Protein AF-A0A7K3H7I5-F1 (afdb_monomer_lite)

Foldseek 3Di:
DDDDDDDPPPPPPPPPPPPPVVVVVLVVLLVCLVVLLVVLVVLLVVLLVVLVVDDPPDPVHSVVSNVSSVVSVVSNVVSVVSNVVSD

Sequence (87 aa):
PQSRSGVVGRRWERTGDEPVTARSALGLRLLLAAVYTPLFLAGAILFSLWSASAGADSAPSSGSLALIAGICAVLAVLAALDLLVVV

Structure (mmCIF, N/CA/C/O backbone):
data_AF-A0A7K3H7I5-F1
#
_entry.id   AF-A0A7K3H7I5-F1
#
loop_
_atom_site.group_PDB
_atom_site.id
_atom_site.type_symbol
_atom_site.label_atom_id
_atom_site.label_alt_id
_atom_site.label_comp_id
_atom_site.label_asym_id
_atom_site.label_entity_id
_atom_site.label_seq_id
_atom_site.pdbx_PDB_ins_code
_atom_site.Cartn_x
_atom_site.Cartn_y
_atom_site.Cartn_z
_atom_site.occupancy
_atom_site.B_iso_or_equiv
_atom_site.auth_seq_id
_atom_site.auth_comp_id
_atom_site.auth_asym_id
_atom_site.auth_atom_id
_atom_site.pdbx_PDB_model_num
ATOM 1 N N . PRO A 1 1 ? -54.993 -13.958 52.618 1.00 44.06 1 PRO A N 1
ATOM 2 C CA . PRO A 1 1 ? -54.042 -14.591 51.674 1.00 44.06 1 PRO A CA 1
ATOM 3 C C . PRO A 1 1 ? -53.586 -13.589 50.598 1.00 44.06 1 PRO A C 1
ATOM 5 O O . PRO A 1 1 ? -54.273 -13.394 49.604 1.00 44.06 1 PRO A O 1
ATOM 8 N N . GLN A 1 2 ? -52.466 -12.903 50.830 1.00 53.09 2 GLN A N 1
ATOM 9 C CA . GLN A 1 2 ? -51.812 -12.062 49.821 1.00 53.09 2 GLN A CA 1
ATOM 10 C C . GLN A 1 2 ? -50.500 -12.753 49.443 1.00 53.09 2 GLN A C 1
ATOM 12 O O . GLN A 1 2 ? -49.589 -12.853 50.264 1.00 53.09 2 GLN A O 1
ATOM 17 N N . SER A 1 3 ? -50.460 -13.316 48.234 1.00 51.25 3 SER A N 1
ATOM 18 C CA . SER A 1 3 ? -49.267 -13.952 47.674 1.00 51.25 3 SER A CA 1
ATOM 19 C C . SER A 1 3 ? -48.368 -12.881 47.060 1.00 51.25 3 SER A C 1
ATOM 21 O O . SER A 1 3 ? -48.837 -11.979 46.368 1.00 51.25 3 SER A O 1
ATOM 23 N N . ARG A 1 4 ? -47.082 -12.961 47.398 1.00 57.53 4 ARG A N 1
ATOM 24 C CA . ARG A 1 4 ? -46.049 -11.950 47.175 1.00 57.53 4 ARG A CA 1
ATOM 25 C C . ARG A 1 4 ? -45.759 -11.736 45.689 1.00 57.53 4 ARG A C 1
ATOM 27 O O . ARG A 1 4 ? -45.426 -12.671 44.970 1.00 57.53 4 ARG A O 1
ATOM 34 N N . SER A 1 5 ? -45.790 -10.469 45.285 1.00 66.38 5 SER A N 1
ATOM 35 C CA . SER A 1 5 ? -45.006 -9.955 44.164 1.00 66.38 5 SER A CA 1
ATOM 36 C C . SER 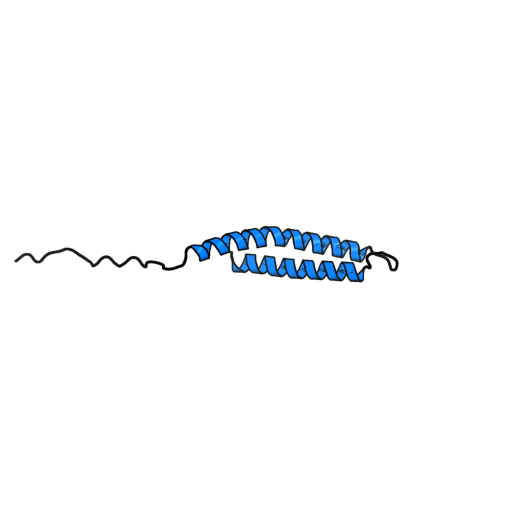A 1 5 ? -43.538 -9.866 44.585 1.00 66.38 5 SER A C 1
ATOM 38 O O . SER A 1 5 ? -43.247 -9.488 45.721 1.00 66.38 5 SER A O 1
ATOM 40 N N . GLY A 1 6 ? -42.621 -10.184 43.673 1.00 59.25 6 GLY A N 1
ATOM 41 C CA . GLY A 1 6 ? -41.211 -9.836 43.827 1.00 59.25 6 GLY A CA 1
ATOM 42 C C . GLY A 1 6 ? -40.257 -10.995 43.601 1.00 59.25 6 GLY A C 1
ATOM 43 O O . GLY A 1 6 ? -39.859 -11.679 44.536 1.00 59.25 6 GLY A O 1
ATOM 44 N N . VAL A 1 7 ? -39.871 -11.155 42.339 1.00 58.34 7 VAL A N 1
ATOM 45 C CA . VAL A 1 7 ? -38.494 -11.214 41.824 1.00 58.34 7 VAL A CA 1
ATOM 46 C C . VAL A 1 7 ? -38.600 -12.018 40.535 1.00 58.34 7 VAL A C 1
ATOM 48 O O . VAL A 1 7 ? -38.458 -13.237 40.507 1.00 58.34 7 VAL A O 1
ATOM 51 N N . VAL A 1 8 ? -38.883 -11.309 39.438 1.00 63.34 8 VAL A N 1
ATOM 52 C CA . VAL A 1 8 ? -38.393 -11.740 38.130 1.00 63.34 8 VAL A CA 1
ATOM 53 C C . VAL A 1 8 ? -36.898 -11.885 38.345 1.00 63.34 8 VAL A C 1
ATOM 55 O O . VAL A 1 8 ? -36.207 -10.886 38.556 1.00 63.34 8 VAL A O 1
ATOM 58 N N . GLY A 1 9 ? -36.448 -13.139 38.459 1.00 55.62 9 GLY A N 1
ATOM 59 C CA . GLY A 1 9 ? -35.048 -13.481 38.613 1.00 55.62 9 GLY A CA 1
ATOM 60 C C . GLY A 1 9 ? -34.289 -12.638 37.613 1.00 55.62 9 GLY A C 1
ATOM 61 O O . GLY A 1 9 ? -34.593 -12.683 36.420 1.00 55.62 9 GLY A O 1
ATOM 62 N N . ARG A 1 10 ? -33.418 -11.776 38.146 1.00 61.62 10 ARG A N 1
ATOM 63 C CA . ARG A 1 10 ? -32.573 -10.864 37.384 1.00 61.62 10 ARG A CA 1
ATOM 64 C C . ARG A 1 10 ? -32.109 -11.630 36.161 1.00 61.62 10 ARG A C 1
ATOM 66 O O . ARG A 1 10 ? -31.437 -12.648 36.320 1.00 61.62 10 ARG A O 1
ATOM 73 N N . ARG A 1 11 ? -32.551 -11.203 34.976 1.00 60.94 11 ARG A N 1
ATOM 74 C CA . ARG A 1 11 ? -32.040 -11.731 33.718 1.00 60.94 11 ARG A CA 1
ATOM 75 C C . ARG A 1 11 ? -30.541 -11.524 33.825 1.00 60.94 11 ARG A C 1
ATOM 77 O O . ARG A 1 11 ? -30.098 -10.381 33.841 1.00 60.94 11 ARG A O 1
ATOM 84 N N . TRP A 1 12 ? -29.830 -12.616 34.085 1.00 59.28 12 TRP A N 1
ATOM 85 C CA . TRP A 1 12 ? -28.399 -12.617 34.313 1.00 59.28 12 TRP A CA 1
ATOM 86 C C . TRP A 1 12 ? -27.816 -11.859 33.131 1.00 59.28 12 TRP A C 1
ATOM 88 O O . TRP A 1 12 ? -28.118 -12.193 31.978 1.00 59.28 12 TRP A O 1
ATOM 98 N N . GLU A 1 13 ? -27.138 -10.749 33.421 1.00 63.81 13 GLU A N 1
ATOM 99 C CA . GLU A 1 13 ? -26.405 -10.016 32.404 1.00 63.81 13 GLU A CA 1
ATOM 100 C C . GLU A 1 13 ? -25.594 -11.072 31.664 1.00 63.81 13 GLU A C 1
ATOM 102 O O . GLU A 1 13 ? -24.981 -11.935 32.293 1.00 63.81 13 GLU A O 1
ATOM 107 N N . ARG A 1 14 ? -25.685 -11.101 30.331 1.00 56.59 14 ARG A N 1
ATOM 108 C CA . ARG A 1 14 ? -24.716 -11.863 29.554 1.00 56.59 14 ARG A CA 1
ATOM 109 C C . ARG A 1 14 ? -23.368 -11.269 29.936 1.00 56.59 14 ARG A C 1
ATOM 111 O O . ARG A 1 14 ? -22.998 -10.225 29.407 1.00 56.59 14 ARG A O 1
ATOM 118 N N . THR A 1 15 ? -22.687 -11.891 30.888 1.00 58.59 15 THR A N 1
ATOM 119 C CA . THR A 1 15 ? -21.282 -11.652 31.151 1.00 58.59 15 THR A CA 1
ATOM 120 C C . THR A 1 15 ? -20.597 -12.099 29.879 1.00 58.59 15 THR A C 1
ATOM 122 O O . THR A 1 15 ? -20.444 -13.290 29.618 1.00 58.59 15 THR A O 1
ATOM 125 N N . GLY A 1 16 ? -20.327 -11.138 29.002 1.00 62.75 16 GLY A N 1
ATOM 126 C CA . GLY A 1 16 ? -19.420 -11.360 27.903 1.00 62.75 16 GLY A CA 1
ATOM 127 C C . GLY A 1 16 ? -18.066 -11.632 28.529 1.00 62.75 16 GLY A C 1
ATOM 128 O O . GLY A 1 16 ? -17.334 -10.693 28.818 1.00 62.75 16 GLY A O 1
ATOM 129 N N . ASP A 1 17 ? -17.721 -12.906 28.691 1.00 57.03 17 ASP A N 1
ATOM 130 C CA . ASP A 1 17 ? -16.333 -13.375 28.780 1.00 57.03 17 ASP A CA 1
ATOM 131 C C . ASP A 1 17 ? -15.620 -13.184 27.424 1.00 57.03 17 ASP A C 1
ATOM 133 O O . ASP A 1 17 ? -14.797 -13.988 26.993 1.00 57.03 17 ASP A O 1
ATOM 137 N N . GLU A 1 18 ? -15.957 -12.119 26.700 1.00 52.66 18 GLU A N 1
ATOM 138 C CA . GLU A 1 18 ? -15.216 -11.692 25.533 1.00 52.66 18 GLU A CA 1
ATOM 139 C C . GLU A 1 18 ? -13.974 -10.984 26.073 1.00 52.66 18 GLU A C 1
ATOM 141 O O . GLU A 1 18 ? -14.090 -9.929 26.708 1.00 52.66 18 GLU A O 1
ATOM 146 N N . PRO A 1 19 ? -12.777 -11.566 25.896 1.00 60.06 19 PRO A N 1
ATOM 147 C CA . PRO A 1 19 ? -11.577 -11.031 26.502 1.00 60.06 19 PRO A CA 1
ATOM 148 C C . PRO A 1 19 ? -11.364 -9.598 26.005 1.00 60.06 19 PRO A C 1
ATOM 150 O O . PRO A 1 19 ? -11.404 -9.317 24.808 1.00 60.06 19 PRO A O 1
ATOM 153 N N . VAL A 1 20 ? -11.117 -8.676 26.938 1.00 58.19 20 VAL A N 1
ATOM 154 C CA . VAL A 1 20 ? -10.912 -7.234 26.688 1.00 58.19 20 VAL A CA 1
ATOM 155 C C . VAL A 1 20 ? -9.771 -6.982 25.678 1.00 58.19 20 VAL A C 1
ATOM 157 O O . VAL A 1 20 ? -9.723 -5.956 25.000 1.00 58.19 20 VAL A O 1
ATOM 160 N N . THR A 1 21 ? -8.888 -7.969 25.500 1.00 53.31 21 THR A N 1
ATOM 161 C CA . THR A 1 21 ? -7.806 -8.011 24.506 1.00 53.31 21 THR A CA 1
ATOM 162 C C . THR A 1 21 ? -8.276 -8.179 23.056 1.00 53.31 21 THR A C 1
ATOM 164 O O . THR A 1 21 ? -7.517 -7.863 22.142 1.00 53.31 21 THR A O 1
ATOM 167 N N . ALA A 1 22 ? -9.525 -8.578 22.803 1.00 54.22 22 ALA A N 1
ATOM 168 C CA . ALA A 1 22 ? -10.092 -8.597 21.452 1.00 54.22 22 ALA A CA 1
ATOM 169 C C . ALA A 1 22 ? -10.230 -7.178 20.866 1.00 54.22 22 ALA A C 1
ATOM 171 O O . ALA A 1 22 ? -10.104 -6.982 19.659 1.00 54.22 22 ALA A O 1
ATOM 172 N N . ARG A 1 23 ? -10.419 -6.165 21.724 1.00 54.69 23 ARG A N 1
ATOM 173 C CA . ARG A 1 23 ? -10.505 -4.753 21.316 1.00 54.69 23 ARG A CA 1
ATOM 174 C C . ARG A 1 23 ? -9.136 -4.066 21.218 1.00 54.69 23 ARG A C 1
ATOM 176 O O . ARG A 1 23 ? -8.992 -3.154 20.409 1.00 54.69 23 ARG A O 1
ATOM 183 N N . SER A 1 24 ? -8.120 -4.511 21.971 1.00 54.81 24 SER A N 1
ATOM 184 C CA . SER A 1 24 ? -6.773 -3.906 21.905 1.00 54.81 24 SER A CA 1
ATOM 185 C C . SER A 1 24 ? -6.026 -4.260 20.616 1.00 54.81 24 SER A C 1
ATOM 187 O O . SER A 1 24 ? -5.348 -3.407 20.047 1.00 54.81 24 SER A O 1
ATOM 189 N N . ALA A 1 25 ? -6.205 -5.481 20.104 1.00 63.84 25 ALA A N 1
ATOM 190 C CA . ALA A 1 25 ? -5.646 -5.874 18.814 1.00 63.84 25 ALA A CA 1
ATOM 191 C C . ALA A 1 25 ? -6.295 -5.111 17.646 1.00 63.84 25 ALA A C 1
ATOM 193 O O . ALA A 1 25 ? -5.609 -4.777 16.683 1.00 63.84 25 ALA A O 1
ATOM 194 N N . LEU A 1 26 ? -7.594 -4.802 17.744 1.00 71.38 26 LEU A N 1
ATOM 195 C CA . LEU A 1 26 ? -8.350 -4.138 16.681 1.00 71.38 26 LEU A CA 1
ATOM 196 C C . LEU A 1 26 ? -7.845 -2.710 16.418 1.00 71.38 26 LEU A C 1
ATOM 198 O O . LEU A 1 26 ? -7.569 -2.351 15.278 1.00 71.38 26 LEU A O 1
ATOM 202 N N . GLY A 1 27 ? -7.655 -1.913 17.476 1.00 72.56 27 GLY A N 1
ATOM 203 C CA . GLY A 1 27 ? -7.138 -0.546 17.346 1.00 72.56 27 GLY A CA 1
ATOM 204 C C . GLY A 1 27 ? -5.700 -0.498 16.819 1.00 72.56 27 GLY A C 1
ATOM 205 O O . GLY A 1 27 ? -5.375 0.340 15.980 1.00 72.56 27 GLY A O 1
ATOM 206 N N . LEU A 1 28 ? -4.849 -1.429 17.264 1.00 78.00 28 LEU A N 1
ATOM 207 C CA . LEU A 1 28 ? -3.478 -1.552 16.765 1.00 78.00 28 LEU A CA 1
ATOM 208 C C . LEU A 1 28 ? -3.454 -1.943 15.280 1.00 78.00 28 LEU A C 1
ATOM 210 O O . LEU A 1 28 ? -2.686 -1.362 14.518 1.00 78.00 28 LEU A O 1
ATOM 214 N N . ARG A 1 29 ? -4.305 -2.894 14.867 1.00 79.25 29 ARG A N 1
ATOM 215 C CA . ARG A 1 29 ? -4.455 -3.292 13.460 1.00 79.25 29 ARG A CA 1
ATOM 216 C C . ARG A 1 29 ? -4.905 -2.125 12.591 1.00 79.25 29 ARG A C 1
ATOM 218 O O . ARG A 1 29 ? -4.234 -1.840 11.611 1.00 79.25 29 ARG A O 1
ATOM 225 N N . LEU A 1 30 ? -5.921 -1.370 13.016 1.00 76.62 30 LEU A N 1
ATOM 226 C CA . LEU A 1 30 ? -6.360 -0.157 12.314 1.00 76.62 30 LEU A CA 1
ATOM 227 C C . LEU A 1 30 ? -5.240 0.876 12.169 1.00 76.62 30 LEU A C 1
ATOM 229 O O . LEU A 1 30 ? -5.055 1.425 11.088 1.00 76.62 30 LEU A O 1
ATOM 233 N N . LEU A 1 31 ? -4.481 1.138 13.237 1.00 80.38 31 LEU A N 1
ATOM 234 C CA . LEU A 1 31 ? -3.386 2.108 13.204 1.00 80.38 31 LEU A CA 1
ATOM 235 C C . LEU A 1 31 ? -2.273 1.650 12.257 1.00 80.38 31 LEU A C 1
ATOM 237 O O . LEU A 1 31 ? -1.814 2.429 11.422 1.00 80.38 31 LEU A O 1
ATOM 241 N N . LEU A 1 32 ? -1.865 0.382 12.358 1.00 80.62 32 LEU A N 1
ATOM 242 C CA . LEU A 1 32 ? -0.868 -0.205 11.469 1.00 80.62 32 LEU A CA 1
ATOM 243 C C . LEU A 1 32 ? -1.357 -0.164 10.017 1.00 80.62 32 LEU A C 1
ATOM 245 O O . LEU A 1 32 ? -0.648 0.362 9.166 1.00 80.62 32 LEU A O 1
ATOM 249 N N . ALA A 1 33 ? -2.574 -0.624 9.732 1.00 76.62 33 ALA A N 1
ATOM 250 C CA . ALA A 1 33 ? -3.154 -0.593 8.395 1.00 76.62 33 ALA A CA 1
ATOM 251 C C . ALA A 1 33 ? -3.221 0.839 7.838 1.00 76.62 33 ALA A C 1
ATOM 253 O O . ALA A 1 33 ? -2.758 1.086 6.725 1.00 76.62 33 ALA A O 1
ATOM 254 N N . ALA A 1 34 ? -3.705 1.808 8.618 1.00 79.69 34 ALA A N 1
ATOM 255 C CA . ALA A 1 34 ? -3.834 3.201 8.193 1.00 79.69 34 ALA A CA 1
ATOM 256 C C . ALA A 1 34 ? -2.489 3.886 7.905 1.00 79.69 34 ALA A C 1
ATOM 258 O O . ALA A 1 34 ? -2.431 4.746 7.030 1.00 79.69 34 ALA A O 1
ATOM 259 N N . VAL A 1 35 ? -1.411 3.522 8.608 1.00 82.06 35 VAL A N 1
ATOM 260 C CA . VAL A 1 35 ? -0.069 4.094 8.388 1.00 82.06 35 VAL A CA 1
ATOM 261 C C . VAL A 1 35 ? 0.681 3.361 7.275 1.00 82.06 35 VAL A C 1
ATOM 263 O O . VAL A 1 35 ? 1.296 3.997 6.417 1.00 82.06 35 VAL A O 1
ATOM 266 N N . TYR A 1 36 ? 0.624 2.030 7.252 1.00 75.69 36 TYR A N 1
ATOM 267 C CA . TYR A 1 36 ? 1.359 1.228 6.276 1.00 75.69 36 TYR A CA 1
ATOM 268 C C . TYR A 1 36 ? 0.739 1.278 4.877 1.00 75.69 36 TYR A C 1
ATOM 270 O O . TYR A 1 36 ? 1.486 1.290 3.902 1.00 75.69 36 TYR A O 1
ATOM 278 N N . THR A 1 37 ? -0.590 1.374 4.751 1.00 79.81 37 THR A N 1
ATOM 279 C CA . THR A 1 37 ? -1.256 1.483 3.439 1.00 79.81 37 THR A CA 1
ATOM 280 C C . THR A 1 37 ? -0.734 2.667 2.608 1.00 79.81 37 THR A C 1
ATOM 282 O O . THR A 1 37 ? -0.245 2.429 1.500 1.00 79.81 37 THR A O 1
ATOM 285 N N . PRO A 1 38 ? -0.764 3.930 3.088 1.00 75.81 38 PRO A N 1
ATOM 286 C CA . PRO A 1 38 ? -0.254 5.060 2.313 1.00 75.81 38 PRO A CA 1
ATOM 287 C C . PRO A 1 38 ? 1.264 4.996 2.114 1.00 75.81 38 PRO A C 1
ATOM 289 O O . PRO A 1 38 ? 1.743 5.380 1.050 1.00 75.81 38 PRO A O 1
ATOM 292 N N . LEU A 1 39 ? 2.022 4.480 3.090 1.00 81.44 39 LEU A N 1
ATOM 293 C CA . LEU A 1 39 ? 3.477 4.345 2.986 1.00 81.44 39 LEU A CA 1
ATOM 294 C C . LEU A 1 39 ? 3.878 3.378 1.863 1.00 81.44 39 LEU A C 1
ATOM 296 O O . LEU A 1 39 ? 4.713 3.715 1.022 1.00 81.44 39 LEU A O 1
ATOM 300 N N . PHE A 1 40 ? 3.253 2.202 1.808 1.00 78.31 40 PHE A N 1
ATOM 301 C CA . PHE A 1 40 ? 3.519 1.221 0.759 1.00 78.31 40 PHE A CA 1
ATOM 302 C C . PHE A 1 40 ? 2.985 1.666 -0.602 1.00 78.31 40 PHE A C 1
ATOM 304 O O . PHE A 1 40 ? 3.648 1.436 -1.613 1.00 78.31 40 PHE A O 1
ATOM 311 N N . LEU A 1 41 ? 1.843 2.358 -0.647 1.00 81.94 41 LEU A N 1
ATOM 312 C CA . LEU A 1 41 ? 1.319 2.915 -1.893 1.00 81.94 41 LEU A CA 1
ATOM 313 C C . LEU A 1 41 ? 2.258 3.986 -2.471 1.00 81.94 41 LEU A C 1
ATOM 315 O O . LEU A 1 41 ? 2.575 3.950 -3.660 1.00 81.94 41 LEU A O 1
ATOM 319 N N . ALA A 1 42 ? 2.757 4.897 -1.630 1.00 83.00 42 ALA A N 1
ATOM 320 C CA . ALA A 1 42 ? 3.736 5.903 -2.033 1.00 83.00 42 ALA A CA 1
ATOM 321 C C . ALA A 1 42 ? 5.043 5.260 -2.522 1.00 83.00 42 ALA A C 1
ATOM 323 O O . ALA A 1 42 ? 5.562 5.650 -3.568 1.00 83.00 42 ALA A O 1
ATOM 324 N N . GLY A 1 43 ? 5.536 4.238 -1.812 1.00 76.94 43 GLY A N 1
ATOM 325 C CA . GLY A 1 43 ? 6.697 3.455 -2.236 1.00 76.94 43 GLY A CA 1
ATOM 326 C C . GLY A 1 43 ? 6.488 2.805 -3.605 1.00 76.94 43 GLY A C 1
ATOM 327 O O . GLY A 1 43 ? 7.327 2.960 -4.489 1.00 76.94 43 GLY A O 1
ATOM 328 N N . ALA A 1 44 ? 5.349 2.144 -3.820 1.00 79.69 44 ALA A N 1
ATOM 329 C CA . ALA A 1 44 ? 5.023 1.503 -5.093 1.00 79.69 44 ALA A CA 1
ATOM 330 C C . ALA A 1 44 ? 5.008 2.504 -6.258 1.00 79.69 44 ALA A C 1
ATOM 332 O O . ALA A 1 44 ? 5.621 2.246 -7.295 1.00 79.69 44 ALA A O 1
ATOM 333 N N . ILE A 1 45 ? 4.369 3.666 -6.076 1.00 83.12 45 ILE A N 1
ATOM 334 C CA . ILE A 1 45 ? 4.328 4.723 -7.096 1.00 83.12 45 ILE A CA 1
ATOM 335 C C . ILE A 1 45 ? 5.740 5.239 -7.384 1.00 83.12 45 ILE A C 1
ATOM 337 O O . ILE A 1 45 ? 6.145 5.302 -8.545 1.00 83.12 45 ILE A O 1
ATOM 341 N N . LEU A 1 46 ? 6.508 5.569 -6.344 1.00 85.00 46 LEU A N 1
ATOM 342 C CA . LEU A 1 46 ? 7.852 6.123 -6.494 1.00 85.00 46 LEU A CA 1
ATOM 343 C C . LEU A 1 46 ? 8.790 5.149 -7.220 1.00 85.00 46 LEU A C 1
ATOM 345 O O . LEU A 1 46 ? 9.451 5.533 -8.185 1.00 85.00 46 LEU A O 1
ATOM 349 N N . PHE A 1 47 ? 8.814 3.881 -6.802 1.00 77.69 47 PHE A N 1
ATOM 350 C CA . PHE A 1 47 ? 9.656 2.862 -7.429 1.00 77.69 47 PHE A CA 1
ATOM 351 C C . 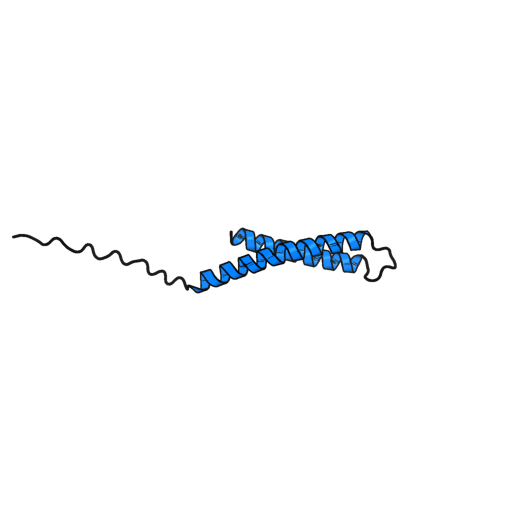PHE A 1 47 ? 9.196 2.509 -8.845 1.00 77.69 47 PHE A C 1
ATOM 353 O O . PHE A 1 47 ? 10.041 2.279 -9.706 1.00 77.69 47 PHE A O 1
ATOM 360 N N . SER A 1 48 ? 7.889 2.522 -9.124 1.00 74.88 48 SER A N 1
ATOM 361 C CA . SER A 1 48 ? 7.372 2.296 -10.478 1.00 74.88 48 SER A CA 1
ATOM 362 C C . SER A 1 48 ? 7.761 3.426 -11.431 1.00 74.88 48 SER A C 1
ATOM 364 O O . SER A 1 48 ? 8.177 3.157 -12.557 1.00 74.88 48 SER A O 1
ATOM 366 N N . LEU A 1 49 ? 7.653 4.685 -10.995 1.00 83.50 49 LEU A N 1
ATOM 367 C CA . LEU A 1 49 ? 8.054 5.840 -11.803 1.00 83.50 49 LEU A CA 1
ATOM 368 C C . LEU A 1 49 ? 9.566 5.858 -12.041 1.00 83.50 49 LEU A C 1
ATOM 370 O O . LEU A 1 49 ? 10.011 6.154 -13.147 1.00 83.50 49 LEU A O 1
ATOM 374 N N . TRP A 1 50 ? 10.354 5.504 -11.025 1.00 79.25 50 TRP A N 1
ATOM 375 C CA . TRP A 1 50 ? 11.805 5.437 -11.159 1.00 79.25 50 TRP A CA 1
ATOM 376 C C . TRP A 1 50 ? 12.262 4.261 -12.032 1.00 79.25 50 TRP A C 1
ATOM 378 O O . TRP A 1 50 ? 13.176 4.402 -12.838 1.00 79.25 50 TRP A O 1
ATOM 388 N N . SER A 1 51 ? 11.581 3.116 -11.944 1.00 73.94 51 SER A N 1
ATOM 389 C CA . SER A 1 51 ? 11.802 1.978 -12.843 1.00 73.94 51 SER A CA 1
ATOM 390 C C . SER A 1 51 ? 11.525 2.351 -14.304 1.00 73.94 51 SER A C 1
ATOM 392 O O . SER A 1 51 ? 12.312 1.991 -15.180 1.00 73.94 51 SER A O 1
ATOM 394 N N . ALA A 1 52 ? 10.463 3.124 -14.559 1.00 76.94 52 ALA A N 1
ATOM 395 C CA . ALA A 1 52 ? 10.103 3.589 -15.898 1.00 76.94 52 ALA A CA 1
ATOM 396 C C . ALA A 1 52 ? 11.109 4.591 -16.495 1.00 76.94 52 ALA A C 1
ATOM 398 O O . ALA A 1 52 ? 11.189 4.709 -17.716 1.00 76.94 52 ALA A O 1
ATOM 399 N N . SER A 1 53 ? 11.878 5.302 -15.663 1.00 80.06 53 SER A N 1
ATOM 400 C CA . SER A 1 53 ? 12.915 6.241 -16.115 1.00 80.06 53 SER A CA 1
ATOM 401 C C . SER A 1 53 ? 14.330 5.650 -16.142 1.00 80.06 53 SER A C 1
ATOM 403 O O . SER A 1 53 ? 15.248 6.294 -16.651 1.00 80.06 53 SER A O 1
ATOM 405 N N . ALA A 1 54 ? 14.523 4.431 -15.632 1.00 76.81 54 ALA A N 1
ATOM 406 C CA . ALA A 1 54 ? 15.816 3.759 -15.606 1.00 76.81 54 ALA A CA 1
ATOM 407 C C . ALA A 1 54 ? 16.181 3.173 -16.988 1.00 76.81 54 ALA A C 1
ATOM 409 O O . ALA A 1 54 ? 15.483 2.313 -17.523 1.00 76.81 54 ALA A O 1
ATOM 410 N N . GLY A 1 55 ? 17.311 3.615 -17.553 1.00 69.06 55 GLY A N 1
ATOM 411 C CA . GLY A 1 55 ? 17.927 3.054 -18.763 1.00 69.06 55 GLY A CA 1
ATOM 412 C C . GLY A 1 55 ? 18.736 1.770 -18.516 1.00 69.06 55 GLY A C 1
ATOM 413 O O . GLY A 1 55 ? 18.948 1.368 -17.371 1.00 69.06 55 GLY A O 1
ATOM 414 N N . ALA A 1 56 ? 19.218 1.137 -19.593 1.00 66.00 56 ALA A N 1
ATOM 415 C CA . ALA A 1 56 ? 19.871 -0.181 -19.564 1.00 66.00 56 ALA A CA 1
ATOM 416 C C . ALA A 1 56 ? 21.108 -0.270 -18.643 1.00 66.00 56 ALA A C 1
ATOM 418 O O . ALA A 1 56 ? 21.333 -1.316 -18.041 1.00 66.00 56 ALA A O 1
ATOM 419 N N . ASP A 1 57 ? 21.840 0.834 -18.471 1.00 73.19 57 ASP A N 1
ATOM 420 C CA . ASP A 1 57 ? 23.055 0.909 -17.643 1.00 73.19 57 ASP A CA 1
ATOM 421 C C . ASP A 1 57 ? 22.814 1.516 -16.245 1.00 73.19 57 ASP A C 1
ATOM 423 O O . ASP A 1 57 ? 23.751 1.877 -15.532 1.00 73.19 57 ASP A O 1
ATOM 427 N N . SER A 1 58 ? 21.551 1.660 -15.829 1.00 70.25 58 SER A N 1
ATOM 428 C CA . SER A 1 58 ? 21.208 2.231 -14.520 1.00 70.25 58 SER A CA 1
ATOM 429 C C . SER A 1 58 ? 21.487 1.239 -13.395 1.00 70.25 58 SER A C 1
ATOM 431 O O . SER A 1 58 ? 21.018 0.100 -13.428 1.00 70.25 58 SER A O 1
ATOM 433 N N . ALA A 1 59 ? 22.171 1.696 -12.348 1.00 65.75 59 ALA A N 1
ATOM 434 C CA . ALA A 1 59 ? 22.256 0.999 -11.071 1.00 65.75 59 ALA A CA 1
ATOM 435 C C . ALA A 1 59 ? 21.486 1.807 -10.008 1.00 65.75 59 ALA A C 1
ATOM 437 O O . ALA A 1 59 ? 21.834 2.970 -9.790 1.00 65.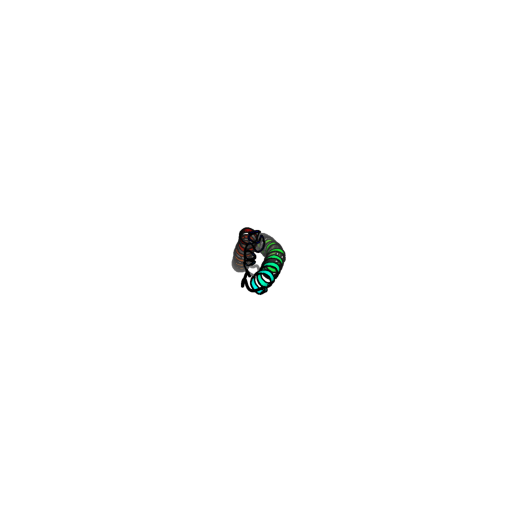75 59 ALA A O 1
ATOM 438 N N . PRO A 1 60 ? 20.472 1.240 -9.324 1.00 62.94 60 PRO A N 1
ATOM 439 C CA . PRO A 1 60 ? 19.925 -0.1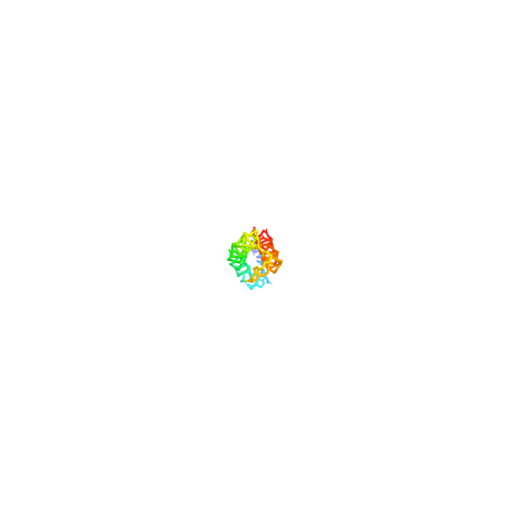17 -9.451 1.00 62.94 60 PRO A CA 1
ATOM 440 C C . PRO A 1 60 ? 19.167 -0.355 -10.771 1.00 62.94 60 PRO A C 1
ATOM 442 O O . PRO A 1 60 ? 18.596 0.565 -11.350 1.00 62.94 60 PRO A O 1
ATOM 445 N N . SER A 1 61 ? 19.155 -1.610 -11.234 1.00 78.38 61 SER A N 1
ATOM 446 C CA . SER A 1 61 ? 18.514 -1.987 -12.498 1.00 78.38 61 SER A CA 1
ATOM 447 C C . SER A 1 61 ? 16.998 -1.777 -12.458 1.00 78.38 61 SER A C 1
ATOM 449 O O . SER A 1 61 ? 16.351 -1.994 -11.428 1.00 78.38 61 SER A O 1
ATOM 451 N N . SER A 1 62 ? 16.413 -1.419 -13.606 1.00 75.88 62 SER A N 1
ATOM 452 C CA . SER A 1 62 ? 14.964 -1.197 -13.747 1.00 75.88 62 SER A CA 1
ATOM 453 C C . SER A 1 62 ? 14.133 -2.391 -13.247 1.00 75.88 62 SER A C 1
ATOM 455 O O . SER A 1 62 ? 13.120 -2.200 -12.574 1.00 75.88 62 SER A O 1
ATOM 457 N N . GLY A 1 63 ? 14.608 -3.623 -13.480 1.00 78.25 63 GLY A N 1
ATOM 458 C CA . GLY A 1 63 ? 13.956 -4.845 -12.998 1.00 78.25 63 GLY A CA 1
ATOM 459 C C . GLY A 1 63 ? 13.958 -5.000 -11.472 1.00 78.25 63 GLY A C 1
ATOM 460 O O . GLY A 1 63 ? 12.963 -5.446 -10.905 1.00 78.25 63 GLY A O 1
ATOM 461 N N . SER A 1 64 ? 15.032 -4.591 -10.787 1.00 80.12 64 SER A N 1
ATOM 462 C CA . SER A 1 64 ? 15.085 -4.603 -9.316 1.00 80.12 64 SER A CA 1
ATOM 463 C C . SER A 1 64 ? 14.113 -3.581 -8.719 1.00 80.12 64 SER A C 1
ATOM 465 O O . SER A 1 64 ? 13.358 -3.891 -7.796 1.00 80.12 64 SER A O 1
ATOM 467 N N . LEU A 1 65 ? 14.055 -2.382 -9.312 1.00 75.75 65 LEU A N 1
ATOM 468 C CA . LEU A 1 65 ? 13.097 -1.344 -8.925 1.00 75.75 65 LEU A CA 1
ATOM 469 C C . LEU A 1 65 ? 11.645 -1.796 -9.133 1.00 75.75 65 LEU A C 1
ATOM 471 O O . LEU A 1 65 ? 10.815 -1.597 -8.247 1.00 75.75 65 LEU A O 1
ATOM 475 N N . ALA A 1 66 ? 11.351 -2.465 -10.251 1.00 77.25 66 ALA A N 1
ATOM 476 C CA . ALA A 1 66 ? 10.029 -3.028 -10.524 1.00 77.25 66 ALA A CA 1
ATOM 477 C C . ALA A 1 66 ? 9.633 -4.113 -9.506 1.00 77.25 66 ALA A C 1
ATOM 479 O O . ALA A 1 66 ? 8.487 -4.155 -9.058 1.00 77.25 66 ALA A O 1
ATOM 480 N N . LEU A 1 67 ? 10.578 -4.964 -9.094 1.00 84.44 67 LEU A N 1
ATOM 481 C CA . LEU A 1 67 ? 10.337 -5.993 -8.081 1.00 84.44 67 LEU A CA 1
ATOM 482 C C . LEU A 1 67 ? 10.010 -5.377 -6.712 1.00 84.44 67 LEU A C 1
ATOM 484 O O . LEU A 1 67 ? 9.034 -5.778 -6.078 1.00 84.44 67 LEU A O 1
ATOM 488 N N . ILE A 1 68 ? 10.770 -4.367 -6.279 1.00 81.25 68 ILE A N 1
ATOM 489 C CA . ILE A 1 68 ? 10.502 -3.647 -5.023 1.00 81.25 68 ILE A CA 1
ATOM 490 C C . ILE A 1 68 ? 9.149 -2.922 -5.088 1.00 81.25 68 ILE A C 1
ATOM 492 O O . ILE A 1 68 ? 8.377 -2.986 -4.127 1.00 81.25 68 ILE A O 1
ATOM 496 N N . ALA A 1 69 ? 8.828 -2.289 -6.223 1.00 79.56 69 ALA A N 1
ATOM 497 C CA . ALA A 1 69 ? 7.523 -1.671 -6.450 1.00 79.56 69 ALA A CA 1
ATOM 498 C C . ALA A 1 69 ? 6.384 -2.694 -6.307 1.00 79.56 69 ALA A C 1
ATOM 500 O O . ALA A 1 69 ? 5.394 -2.422 -5.626 1.00 79.56 69 ALA A O 1
ATOM 501 N N . GLY A 1 70 ? 6.552 -3.890 -6.880 1.00 78.81 70 GLY A N 1
ATOM 502 C CA . GLY A 1 70 ? 5.599 -4.994 -6.765 1.00 78.81 70 GLY A CA 1
ATOM 503 C C . GLY A 1 70 ? 5.398 -5.466 -5.324 1.00 78.81 70 GLY A C 1
ATOM 504 O O . GLY A 1 70 ? 4.258 -5.613 -4.887 1.00 78.81 70 GLY A O 1
ATOM 505 N N . ILE A 1 71 ? 6.480 -5.638 -4.555 1.00 87.62 71 ILE A N 1
ATOM 506 C CA . ILE A 1 71 ? 6.393 -6.008 -3.131 1.00 87.62 71 ILE A CA 1
ATOM 507 C C . ILE A 1 71 ? 5.632 -4.936 -2.343 1.00 87.62 71 ILE A C 1
ATOM 509 O O . ILE A 1 71 ? 4.716 -5.268 -1.590 1.00 87.62 71 ILE A O 1
ATOM 513 N N . CYS A 1 72 ? 5.956 -3.654 -2.547 1.00 76.62 72 CYS A N 1
ATOM 514 C CA . CYS A 1 72 ? 5.217 -2.554 -1.923 1.00 76.62 72 CYS A CA 1
ATOM 515 C C . CYS A 1 72 ? 3.731 -2.580 -2.306 1.00 76.62 72 CYS A C 1
ATOM 517 O O . CYS A 1 72 ? 2.881 -2.450 -1.431 1.00 76.62 72 CYS A O 1
ATOM 519 N N . ALA A 1 73 ? 3.397 -2.804 -3.578 1.00 71.94 73 ALA A N 1
ATOM 520 C CA . ALA A 1 73 ? 2.006 -2.875 -4.020 1.00 71.94 73 ALA A CA 1
ATOM 521 C C . ALA A 1 73 ? 1.235 -4.014 -3.328 1.00 71.94 73 ALA A C 1
ATOM 523 O O . ALA A 1 73 ? 0.125 -3.795 -2.847 1.00 71.94 73 ALA A O 1
ATOM 524 N N . VAL A 1 74 ? 1.832 -5.205 -3.207 1.00 81.81 74 VAL A N 1
ATOM 525 C CA . VAL A 1 74 ? 1.214 -6.339 -2.495 1.00 81.81 74 VAL A CA 1
ATOM 526 C C . VAL A 1 74 ? 0.985 -6.003 -1.021 1.00 81.81 74 VAL A C 1
ATOM 528 O O . VAL A 1 74 ? -0.107 -6.233 -0.503 1.00 81.81 74 VAL A O 1
ATOM 531 N N . LEU A 1 75 ? 1.980 -5.418 -0.348 1.00 78.75 75 LEU A N 1
ATOM 532 C CA . LEU A 1 75 ? 1.851 -5.018 1.056 1.00 78.75 75 LEU A CA 1
ATOM 533 C C . LEU A 1 75 ? 0.781 -3.931 1.253 1.00 78.75 75 LEU A C 1
ATOM 535 O O . LEU A 1 75 ? 0.028 -3.996 2.224 1.00 78.75 75 LEU A O 1
ATOM 539 N N . ALA A 1 76 ? 0.654 -2.985 0.317 1.00 75.06 76 ALA A N 1
ATOM 540 C CA . ALA A 1 76 ? -0.408 -1.979 0.329 1.00 75.06 76 ALA A CA 1
ATOM 541 C C . ALA A 1 76 ? -1.803 -2.614 0.201 1.00 75.06 76 ALA A C 1
ATOM 543 O O . ALA A 1 76 ? -2.714 -2.237 0.936 1.00 75.06 76 ALA A O 1
ATOM 544 N N . VAL A 1 77 ? -1.970 -3.601 -0.688 1.00 74.62 77 VAL A N 1
ATOM 545 C CA . VAL A 1 77 ? -3.241 -4.328 -0.851 1.00 74.62 77 VAL A CA 1
ATOM 546 C C . VAL A 1 77 ? -3.598 -5.101 0.416 1.00 74.62 77 VAL A C 1
ATOM 548 O O . VAL A 1 77 ? -4.735 -5.021 0.871 1.00 74.62 77 VAL A O 1
ATOM 551 N N . LEU A 1 78 ? -2.640 -5.812 1.019 1.00 76.62 78 LEU A N 1
ATOM 552 C CA . LEU A 1 78 ? -2.874 -6.539 2.270 1.00 76.62 78 LEU A CA 1
ATOM 553 C C . LEU A 1 78 ? -3.286 -5.597 3.409 1.00 76.62 78 LEU A C 1
ATOM 555 O O . LEU A 1 78 ? -4.226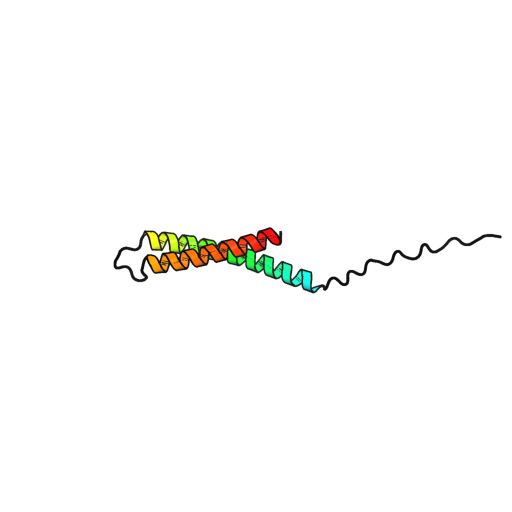 -5.902 4.137 1.00 76.62 78 LEU A O 1
ATOM 559 N N . ALA A 1 79 ? -2.629 -4.441 3.531 1.00 72.56 79 ALA A N 1
ATOM 560 C CA . ALA A 1 79 ? -2.978 -3.438 4.534 1.00 72.56 79 ALA A CA 1
ATOM 561 C C . ALA A 1 79 ? -4.369 -2.820 4.287 1.00 72.56 79 ALA A C 1
ATOM 563 O O . ALA A 1 79 ? -5.138 -2.640 5.230 1.00 72.56 79 ALA A O 1
ATOM 564 N N . ALA A 1 80 ? -4.738 -2.566 3.027 1.00 70.69 80 ALA A N 1
ATOM 565 C CA . ALA A 1 80 ? -6.071 -2.081 2.670 1.00 70.69 80 ALA A CA 1
ATOM 566 C C . ALA A 1 80 ? -7.171 -3.122 2.946 1.00 70.69 80 ALA A C 1
ATOM 568 O O . ALA A 1 80 ? -8.257 -2.759 3.393 1.00 70.69 80 ALA A O 1
ATOM 569 N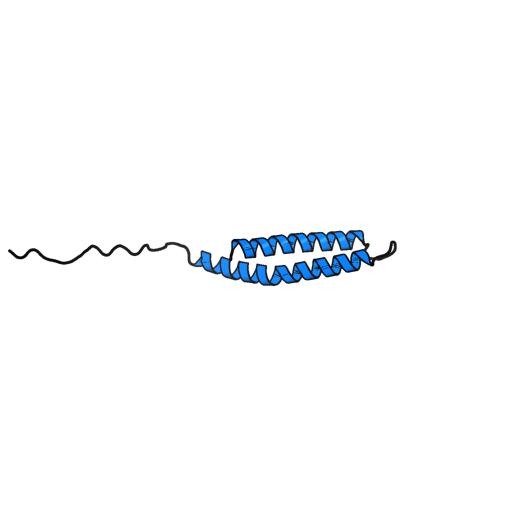 N . LEU A 1 81 ? -6.895 -4.410 2.709 1.00 73.06 81 LEU A N 1
ATOM 570 C CA . LEU A 1 81 ? -7.812 -5.502 3.045 1.00 73.06 81 LEU A CA 1
ATOM 571 C C . LEU A 1 81 ? -7.992 -5.647 4.559 1.00 73.06 81 LEU A C 1
ATOM 573 O O . LEU A 1 81 ? -9.120 -5.840 5.000 1.00 73.06 81 LEU A O 1
ATOM 577 N N . ASP A 1 82 ? -6.922 -5.515 5.352 1.00 73.00 82 ASP A N 1
ATOM 578 C CA . ASP A 1 82 ? -7.029 -5.492 6.818 1.00 73.00 82 ASP A CA 1
ATOM 579 C C . ASP A 1 82 ? -7.928 -4.331 7.272 1.00 73.00 82 ASP A C 1
ATOM 581 O O . ASP A 1 82 ? -8.857 -4.545 8.045 1.00 73.00 82 ASP A O 1
ATOM 585 N N . LEU A 1 83 ? -7.756 -3.133 6.698 1.00 63.88 83 LEU A N 1
ATOM 586 C CA . LEU A 1 83 ? -8.630 -1.993 6.983 1.00 63.88 83 LEU A CA 1
ATOM 587 C C . LEU A 1 83 ? -10.094 -2.264 6.593 1.00 63.88 83 LEU A C 1
ATOM 589 O O . LEU A 1 83 ? -10.986 -1.969 7.378 1.00 63.88 83 LEU A O 1
ATOM 593 N N . LEU A 1 84 ? -10.348 -2.847 5.416 1.00 71.81 84 LEU A N 1
ATOM 594 C CA . LEU A 1 84 ? -11.701 -3.157 4.933 1.00 71.81 84 LEU A CA 1
ATOM 595 C C . LEU A 1 84 ? -12.403 -4.241 5.764 1.00 71.81 84 LEU A C 1
ATOM 597 O O . LEU A 1 84 ? -13.618 -4.209 5.902 1.00 71.81 84 LEU A O 1
ATOM 601 N N . VAL A 1 85 ? -11.661 -5.226 6.277 1.00 70.12 85 VAL A N 1
ATOM 602 C CA . VAL A 1 85 ? -12.216 -6.288 7.134 1.00 70.12 85 VAL A CA 1
ATOM 603 C C . VAL A 1 85 ? -12.505 -5.767 8.543 1.00 70.12 85 VAL A C 1
ATOM 605 O O . VAL A 1 85 ? -13.382 -6.296 9.225 1.00 70.12 85 VAL A O 1
ATOM 608 N N . VAL A 1 86 ? -11.741 -4.774 9.000 1.00 65.06 86 VAL A N 1
ATOM 609 C CA . VAL A 1 86 ? -11.811 -4.264 10.374 1.00 65.06 86 VAL A CA 1
ATOM 610 C C . VAL A 1 86 ? -12.785 -3.081 10.532 1.00 65.06 86 VAL A C 1
ATOM 612 O O . VAL A 1 86 ? -13.266 -2.864 11.646 1.00 65.06 86 VAL A O 1
ATOM 615 N N . VAL A 1 87 ? -13.082 -2.337 9.459 1.00 67.81 87 VAL A N 1
ATOM 616 C CA . VAL A 1 87 ? -14.071 -1.233 9.408 1.00 67.81 87 VAL A CA 1
ATOM 617 C C . VAL A 1 87 ? -15.459 -1.751 9.047 1.00 67.81 87 VAL A C 1
ATOM 619 O O . VAL A 1 87 ? -16.417 -1.349 9.746 1.00 67.81 87 VAL A O 1
#

Secondary structure (DSSP, 8-state):
--PPP--------------THHHHHHHHHHHHHHHHHHHHHHHHHHHHHHHHH--TT-SS-HHHHHHHHHHHHHHHHHHHHHHHHH-

Radius of gyration: 26.8 Å; chains: 1; bounding box: 77×21×71 Å

pLDDT: mean 70.92, std 9.89, range [44.06, 87.62]